Protein AF-A0A372NZ78-F1 (afdb_monomer_lite)

Radius of gyration: 16.34 Å; chains: 1; bounding box: 33×20×51 Å

Secondary structure (DSSP, 8-state):
--HHHHHHHHHHHHHHHHHHIIIIIHHHHHT----HHHHHHHHHHHHHHHHHHHHHHHHHHHHHHHHHT--

Sequence (71 aa):
MGAYKKWLVFSLIWAVFMFVCMGLLWPWYLGDAITVRSITGNIIAYTLGGLLYGYTMYRLAQRRLKKQQLQ

Structure (mmCIF, N/CA/C/O backbone):
data_AF-A0A372NZ78-F1
#
_entry.id   AF-A0A372NZ78-F1
#
loop_
_atom_site.group_PDB
_atom_site.id
_atom_site.type_symbol
_atom_site.label_atom_id
_atom_site.label_alt_id
_atom_site.label_comp_id
_atom_site.label_asym_id
_atom_site.label_entity_id
_atom_site.label_seq_id
_atom_site.pdbx_PDB_ins_code
_atom_site.Cartn_x
_atom_site.Cartn_y
_atom_site.Cartn_z
_atom_site.occupancy
_atom_site.B_iso_or_equiv
_atom_site.auth_seq_id
_atom_site.auth_comp_id
_atom_site.auth_asym_id
_atom_site.auth_atom_id
_atom_site.pdbx_PDB_model_num
ATOM 1 N N . MET A 1 1 ? -17.117 -14.937 15.886 1.00 46.91 1 MET A N 1
ATOM 2 C CA . MET A 1 1 ? -15.894 -14.303 15.330 1.00 4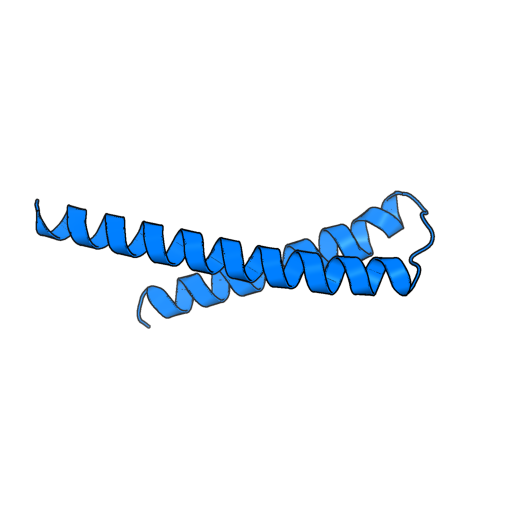6.91 1 MET A CA 1
ATOM 3 C C . MET A 1 1 ? -15.863 -12.836 15.742 1.00 46.91 1 MET A C 1
ATOM 5 O O . MET A 1 1 ? -16.784 -12.115 15.381 1.00 46.91 1 MET A O 1
ATOM 9 N N . GLY A 1 2 ? -14.873 -12.408 16.532 1.00 49.88 2 GLY A N 1
ATOM 10 C CA . GLY A 1 2 ? -14.816 -11.039 17.061 1.00 49.88 2 GLY A CA 1
ATOM 11 C C . GLY A 1 2 ? -14.690 -9.979 15.962 1.00 49.88 2 GLY A C 1
ATOM 12 O O . GLY A 1 2 ? -14.041 -10.210 14.941 1.00 49.88 2 GLY A O 1
ATOM 13 N N . ALA A 1 3 ? -15.321 -8.821 16.168 1.00 58.53 3 ALA A N 1
ATOM 14 C CA . ALA A 1 3 ? -15.430 -7.733 15.188 1.00 58.53 3 ALA A CA 1
ATOM 15 C C . ALA A 1 3 ? -14.077 -7.275 14.597 1.00 58.53 3 ALA A C 1
ATOM 17 O O . ALA A 1 3 ? -14.022 -6.848 13.446 1.00 58.53 3 ALA A O 1
ATOM 18 N N . TYR A 1 4 ? -12.981 -7.447 15.344 1.00 61.00 4 TYR A N 1
ATOM 19 C CA . TYR A 1 4 ? -11.612 -7.147 14.918 1.00 61.00 4 TYR A CA 1
ATOM 20 C C . TYR A 1 4 ? -11.150 -7.981 13.710 1.00 61.00 4 TYR A C 1
ATOM 22 O O . TYR A 1 4 ? -10.527 -7.442 12.800 1.00 61.00 4 TYR A O 1
ATOM 30 N N . LYS A 1 5 ? -11.498 -9.277 13.648 1.00 65.62 5 LYS A N 1
ATOM 31 C CA . LYS A 1 5 ? -11.110 -10.163 12.532 1.00 65.62 5 LYS A CA 1
ATOM 32 C C . LYS A 1 5 ? -11.802 -9.761 11.233 1.00 65.62 5 LYS A C 1
ATOM 34 O O . LYS A 1 5 ? -11.160 -9.741 10.192 1.00 65.62 5 LYS A O 1
ATOM 39 N N . LYS A 1 6 ? -13.089 -9.401 11.294 1.00 72.38 6 LYS A N 1
ATOM 40 C CA . LYS A 1 6 ? -13.853 -8.960 10.113 1.00 72.38 6 LYS A CA 1
ATOM 41 C C . LYS A 1 6 ? -13.287 -7.667 9.526 1.00 72.38 6 LYS A C 1
ATOM 43 O O . LYS A 1 6 ? -13.194 -7.541 8.313 1.00 72.38 6 LYS A O 1
ATOM 48 N N . TRP A 1 7 ? -12.869 -6.743 10.388 1.00 70.00 7 TRP A N 1
ATOM 49 C CA . TRP A 1 7 ? -12.283 -5.470 9.973 1.00 70.00 7 TRP A CA 1
ATOM 50 C C . TRP A 1 7 ? -10.919 -5.624 9.317 1.00 70.00 7 TRP A C 1
ATOM 52 O O . TRP A 1 7 ? -10.681 -5.031 8.271 1.00 70.00 7 TRP A O 1
ATOM 62 N N . LEU A 1 8 ? -10.055 -6.454 9.900 1.00 73.00 8 LEU A N 1
ATOM 63 C CA . LEU A 1 8 ? -8.730 -6.725 9.350 1.00 73.00 8 LEU A CA 1
ATOM 64 C C . LEU A 1 8 ? -8.846 -7.387 7.969 1.00 73.00 8 LEU A C 1
ATOM 66 O O . LEU A 1 8 ? -8.183 -6.967 7.024 1.00 73.00 8 LEU A O 1
ATOM 70 N N . VAL A 1 9 ? -9.773 -8.341 7.829 1.00 78.12 9 VAL A N 1
ATOM 71 C CA . VAL A 1 9 ? -10.115 -8.962 6.541 1.00 78.12 9 VAL A CA 1
ATOM 72 C C . VAL A 1 9 ? -10.659 -7.927 5.552 1.00 78.12 9 VAL A C 1
ATOM 74 O O . VAL A 1 9 ? -10.236 -7.929 4.404 1.00 78.12 9 VAL A O 1
ATOM 77 N N . PHE A 1 10 ? -11.521 -7.000 5.980 1.00 81.62 10 PHE A N 1
ATOM 78 C CA . PHE A 1 10 ? -12.054 -5.953 5.103 1.00 81.62 10 PHE A CA 1
ATOM 79 C C . PHE A 1 10 ? -10.965 -4.996 4.603 1.00 81.62 10 PHE A C 1
ATOM 81 O O . PHE A 1 10 ? -10.914 -4.704 3.413 1.00 81.62 10 PHE A O 1
ATOM 88 N N . SER A 1 11 ? -10.047 -4.559 5.473 1.00 76.44 11 SER A N 1
ATOM 89 C CA . SER A 1 11 ? -8.900 -3.741 5.057 1.00 76.44 11 SER A CA 1
ATOM 90 C C . SER A 1 11 ? -7.948 -4.493 4.128 1.00 76.44 11 SER A C 1
ATOM 92 O O . SER A 1 11 ? -7.415 -3.894 3.198 1.00 76.44 11 SER A O 1
ATOM 94 N N . LEU A 1 12 ? -7.764 -5.802 4.341 1.00 81.00 12 LEU A N 1
ATOM 95 C CA . LEU A 1 12 ? -6.917 -6.634 3.487 1.00 81.00 12 LEU A CA 1
ATOM 96 C C . LEU A 1 12 ? -7.548 -6.813 2.100 1.00 81.00 12 LEU A C 1
ATOM 98 O O . LEU A 1 12 ? -6.882 -6.609 1.092 1.00 81.00 12 LEU A O 1
ATOM 102 N N . ILE A 1 13 ? -8.849 -7.121 2.051 1.00 85.19 13 ILE A N 1
ATOM 103 C CA . ILE A 1 13 ? -9.622 -7.225 0.807 1.00 85.19 13 ILE A CA 1
ATOM 104 C C . ILE A 1 13 ? -9.613 -5.888 0.066 1.00 85.19 13 ILE A C 1
ATOM 106 O O . ILE A 1 13 ? -9.392 -5.871 -1.139 1.00 85.19 13 ILE A O 1
ATOM 110 N N . TRP A 1 14 ? -9.803 -4.769 0.769 1.00 82.69 14 TRP A N 1
ATOM 111 C CA . TRP A 1 14 ? -9.787 -3.439 0.161 1.00 82.69 14 TRP A CA 1
ATOM 112 C C . TRP A 1 14 ? -8.409 -3.075 -0.410 1.00 82.69 14 TRP A C 1
ATOM 114 O O . TRP A 1 14 ? -8.330 -2.563 -1.524 1.00 82.69 14 TRP A O 1
ATOM 124 N N . ALA A 1 15 ? -7.323 -3.391 0.303 1.00 81.19 15 ALA A N 1
ATOM 125 C CA . ALA A 1 15 ? -5.960 -3.172 -0.181 1.00 81.19 15 ALA A CA 1
ATOM 126 C C . ALA A 1 15 ? -5.646 -4.022 -1.424 1.00 81.19 15 ALA A C 1
ATOM 128 O O . ALA A 1 15 ? -5.114 -3.500 -2.402 1.00 81.19 15 ALA A O 1
ATOM 129 N N . VAL A 1 16 ? -6.027 -5.306 -1.418 1.00 84.25 16 VAL A N 1
ATOM 130 C CA . VAL A 1 16 ? -5.874 -6.200 -2.579 1.00 84.25 16 VAL A CA 1
ATOM 131 C C . VAL A 1 16 ? -6.723 -5.712 -3.755 1.00 84.25 16 VAL A C 1
ATOM 133 O O . VAL A 1 16 ? -6.237 -5.661 -4.881 1.00 84.25 16 VAL A O 1
ATOM 136 N N . PHE A 1 17 ? -7.962 -5.291 -3.503 1.00 86.19 17 PHE A N 1
ATOM 137 C CA . PHE A 1 17 ? -8.847 -4.746 -4.529 1.00 86.19 17 PHE A CA 1
ATOM 138 C C . PHE A 1 17 ? -8.265 -3.484 -5.171 1.00 86.19 17 PHE A C 1
ATOM 140 O O . PHE A 1 17 ? -8.212 -3.389 -6.394 1.00 86.19 17 PHE A O 1
ATOM 147 N N . MET A 1 18 ? -7.772 -2.538 -4.369 1.00 81.25 18 MET A N 1
ATOM 148 C CA . MET A 1 18 ? -7.136 -1.319 -4.875 1.00 81.25 18 MET A CA 1
ATOM 149 C C . MET A 1 18 ? -5.850 -1.611 -5.646 1.00 81.25 18 MET A C 1
ATOM 151 O O . MET A 1 18 ? -5.632 -1.019 -6.700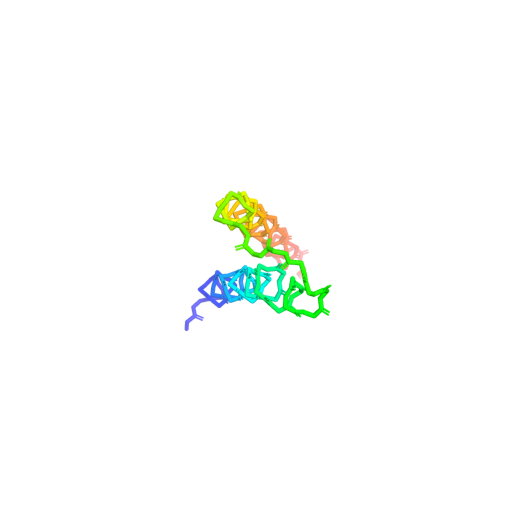 1.00 81.25 18 MET A O 1
ATOM 155 N N . PHE A 1 19 ? -5.046 -2.569 -5.182 1.00 82.56 19 PHE A N 1
ATOM 156 C CA . PHE A 1 19 ? -3.856 -3.010 -5.902 1.00 82.56 19 PHE A CA 1
ATOM 157 C C . PHE A 1 19 ? -4.198 -3.591 -7.282 1.00 82.56 19 PHE A C 1
ATOM 159 O O . PHE A 1 19 ? -3.567 -3.229 -8.270 1.00 82.56 19 PHE A O 1
ATOM 166 N N . VAL A 1 20 ? -5.219 -4.445 -7.378 1.00 85.19 20 VAL A N 1
ATOM 167 C CA . VAL A 1 20 ? -5.646 -5.027 -8.660 1.00 85.19 20 VAL A CA 1
ATOM 168 C C . VAL A 1 20 ? -6.274 -3.963 -9.565 1.00 85.19 20 VAL A C 1
ATOM 170 O O . VAL A 1 20 ? -5.928 -3.867 -10.741 1.00 85.19 20 VAL A O 1
ATOM 173 N N . CYS A 1 21 ? -7.152 -3.115 -9.030 1.00 84.62 21 CYS A N 1
ATOM 174 C CA . CYS A 1 21 ? -7.810 -2.076 -9.817 1.00 84.62 21 CYS A CA 1
ATOM 175 C C . CYS A 1 21 ? -6.825 -1.040 -10.362 1.00 84.62 21 CYS A C 1
ATOM 177 O O . CYS A 1 21 ? -6.872 -0.723 -11.543 1.00 84.62 21 CYS A O 1
ATOM 179 N N . MET A 1 22 ? -5.909 -0.533 -9.543 1.00 77.69 22 MET A N 1
ATOM 180 C CA . MET A 1 22 ? -5.000 0.540 -9.961 1.00 77.69 22 MET A CA 1
ATOM 181 C C . MET A 1 22 ? -3.681 0.029 -10.538 1.00 77.69 22 MET A C 1
ATOM 183 O O . MET A 1 22 ? -3.055 0.714 -11.340 1.00 77.69 22 MET A O 1
ATOM 187 N N . GLY A 1 23 ? -3.244 -1.165 -10.142 1.00 75.50 23 GLY A N 1
ATOM 188 C CA . GLY A 1 23 ? -2.017 -1.776 -10.643 1.00 75.50 23 GLY A CA 1
ATOM 189 C C . GLY A 1 23 ? -2.203 -2.556 -11.943 1.00 75.50 23 GLY A C 1
ATOM 190 O O . GLY A 1 23 ? -1.254 -2.646 -12.716 1.00 75.50 23 GLY A O 1
ATOM 191 N N . LEU A 1 24 ? -3.397 -3.111 -12.192 1.00 77.81 24 LEU A N 1
ATOM 192 C CA . LEU A 1 24 ? -3.678 -3.940 -13.371 1.00 77.81 24 LEU A CA 1
ATOM 193 C C . LEU A 1 24 ? -4.794 -3.356 -14.243 1.00 77.81 24 LEU A C 1
ATOM 195 O O . LEU A 1 24 ? -4.557 -3.120 -15.422 1.00 77.81 24 LEU A O 1
ATOM 199 N N . LEU A 1 25 ? -5.988 -3.094 -13.694 1.00 81.06 25 LEU A N 1
ATOM 200 C CA . LEU A 1 25 ? -7.137 -2.659 -14.512 1.00 81.06 25 LEU A CA 1
ATOM 201 C C . LEU A 1 25 ? -6.970 -1.241 -15.074 1.00 81.06 25 LEU A C 1
ATOM 203 O O . LEU A 1 25 ? -7.297 -1.001 -16.232 1.00 81.06 25 LEU A O 1
ATOM 207 N N . TRP A 1 26 ? -6.447 -0.311 -14.276 1.00 78.25 26 TRP A N 1
ATOM 208 C CA . TRP A 1 26 ? -6.241 1.081 -14.671 1.00 78.25 26 TRP A CA 1
ATOM 209 C C . TRP A 1 26 ? -5.218 1.242 -15.805 1.00 78.25 26 TRP A C 1
ATOM 211 O O . TRP A 1 26 ? -5.583 1.802 -16.838 1.00 78.25 26 TRP A O 1
ATOM 221 N N . PRO A 1 27 ? -3.980 0.717 -15.702 1.00 76.56 27 PRO A N 1
ATOM 222 C CA . PRO A 1 27 ? -3.031 0.797 -16.810 1.00 76.56 27 PRO A CA 1
ATOM 223 C C . PRO A 1 27 ? -3.483 -0.018 -18.027 1.00 76.56 27 PRO A C 1
ATOM 225 O O . PRO A 1 27 ? -3.224 0.399 -19.152 1.00 76.56 27 PRO A O 1
ATOM 228 N N . TRP A 1 28 ? -4.218 -1.121 -17.830 1.00 78.62 28 TRP A N 1
ATOM 229 C CA . TRP A 1 28 ? -4.830 -1.858 -18.939 1.00 78.62 28 TRP A CA 1
ATOM 230 C C . TRP A 1 28 ? -5.874 -1.018 -19.692 1.00 78.62 28 TRP A C 1
ATOM 232 O O . TRP A 1 28 ? -5.892 -1.041 -20.919 1.00 78.62 28 TRP A O 1
ATOM 242 N N . TYR A 1 29 ? -6.693 -0.232 -18.984 1.00 81.62 29 TYR A N 1
ATOM 243 C CA . TYR A 1 29 ? -7.662 0.687 -19.594 1.00 81.62 29 TYR A CA 1
ATOM 244 C C . TYR A 1 29 ? -6.996 1.887 -20.286 1.00 81.62 29 TYR A C 1
ATOM 246 O O . TYR A 1 29 ? -7.459 2.313 -21.342 1.00 81.62 29 TYR A O 1
ATOM 254 N N . LEU A 1 30 ? -5.907 2.426 -19.723 1.00 81.00 30 LEU A N 1
ATOM 255 C CA . LEU A 1 30 ? -5.170 3.548 -20.323 1.00 81.00 30 LEU A CA 1
ATOM 256 C C . LEU A 1 30 ? -4.258 3.133 -21.490 1.00 81.00 30 LEU A C 1
ATOM 258 O O . LEU A 1 30 ? -3.801 3.999 -22.231 1.00 81.00 30 LEU A O 1
ATOM 262 N N . GLY A 1 31 ? -3.985 1.836 -21.666 1.00 73.81 31 GLY A N 1
ATOM 263 C CA . GLY A 1 31 ? -2.995 1.356 -22.635 1.00 73.81 31 GLY A CA 1
ATOM 264 C C . GLY A 1 31 ? -1.551 1.701 -22.248 1.00 73.81 31 GLY A C 1
ATOM 265 O O . GLY A 1 31 ? -0.655 1.633 -23.089 1.00 73.81 31 GLY A O 1
ATOM 266 N N . ASP A 1 32 ? -1.320 2.072 -20.986 1.00 73.56 32 ASP A N 1
ATOM 267 C CA . ASP A 1 32 ? -0.001 2.428 -20.472 1.00 73.56 32 ASP A CA 1
ATOM 268 C C . ASP A 1 32 ? 0.875 1.184 -20.288 1.00 73.56 32 ASP A C 1
ATOM 270 O O . ASP A 1 32 ? 0.420 0.109 -19.882 1.00 73.56 32 ASP A O 1
ATOM 274 N N . ALA A 1 33 ? 2.177 1.335 -20.540 1.00 72.12 33 ALA A N 1
ATOM 275 C CA . ALA A 1 33 ? 3.132 0.252 -20.359 1.00 72.12 33 ALA A CA 1
ATOM 276 C C . ALA A 1 33 ? 3.217 -0.148 -18.878 1.00 72.12 33 ALA A C 1
ATOM 278 O O . ALA A 1 33 ? 3.804 0.561 -18.050 1.00 72.12 33 ALA A O 1
ATOM 279 N N . ILE A 1 34 ? 2.687 -1.331 -18.553 1.00 72.12 34 ILE A N 1
ATOM 280 C CA . ILE A 1 34 ? 2.825 -1.960 -17.237 1.00 72.12 34 ILE A CA 1
ATOM 281 C C . ILE A 1 34 ? 4.292 -2.356 -17.057 1.00 72.12 34 ILE A C 1
ATOM 283 O O . ILE A 1 34 ? 4.728 -3.470 -17.341 1.00 72.12 34 ILE A O 1
ATOM 287 N N . THR A 1 35 ? 5.089 -1.390 -16.618 1.00 78.19 35 THR A N 1
ATOM 288 C CA . THR A 1 35 ? 6.516 -1.577 -16.389 1.00 78.19 35 THR A CA 1
ATOM 289 C C . THR A 1 35 ? 6.712 -2.168 -14.999 1.00 78.19 35 THR A C 1
ATOM 291 O O . THR A 1 35 ? 6.078 -1.729 -14.036 1.00 78.19 35 THR A O 1
ATOM 294 N N . VAL A 1 36 ? 7.656 -3.099 -14.852 1.00 74.81 36 VAL A N 1
ATOM 295 C CA . VAL A 1 36 ? 7.988 -3.739 -13.563 1.00 74.81 36 VAL A CA 1
ATOM 296 C C . VAL A 1 36 ? 8.274 -2.698 -12.468 1.00 74.81 36 VAL A C 1
ATOM 298 O O . VAL A 1 36 ? 7.874 -2.860 -11.320 1.00 74.81 36 VAL A O 1
ATOM 301 N N . ARG A 1 37 ? 8.882 -1.562 -12.843 1.00 76.44 37 ARG A N 1
ATOM 302 C CA . ARG A 1 37 ? 9.171 -0.429 -11.949 1.00 76.44 37 ARG A CA 1
ATOM 303 C C . ARG A 1 37 ? 7.907 0.225 -11.367 1.00 76.44 37 ARG A C 1
ATOM 305 O O . ARG A 1 37 ? 7.912 0.618 -10.204 1.00 76.44 37 ARG A O 1
ATOM 312 N N . SER A 1 38 ? 6.836 0.308 -12.159 1.00 74.62 38 SER A N 1
ATOM 313 C CA . SER A 1 38 ? 5.533 0.845 -11.741 1.00 74.62 38 SER A CA 1
ATOM 314 C C . SER A 1 38 ? 4.808 -0.130 -10.811 1.00 74.62 38 SER A C 1
ATOM 316 O O . SER A 1 38 ? 4.281 0.272 -9.776 1.00 74.62 38 SER A O 1
ATOM 318 N N . ILE A 1 39 ? 4.879 -1.434 -11.105 1.00 79.44 39 ILE A N 1
ATOM 319 C CA . ILE A 1 39 ? 4.316 -2.478 -10.239 1.00 79.44 39 ILE A CA 1
ATOM 320 C C . ILE A 1 39 ? 4.984 -2.454 -8.862 1.00 79.44 39 ILE A C 1
ATOM 322 O O . ILE A 1 39 ? 4.282 -2.428 -7.855 1.00 79.44 39 ILE A O 1
ATOM 326 N N . THR A 1 40 ? 6.317 -2.409 -8.789 1.00 80.44 40 THR A N 1
ATOM 327 C CA . THR A 1 40 ? 7.028 -2.385 -7.500 1.00 80.44 40 THR A CA 1
ATOM 328 C C . THR A 1 40 ? 6.692 -1.132 -6.688 1.00 80.44 40 THR A C 1
ATOM 330 O O . THR A 1 40 ? 6.464 -1.229 -5.481 1.00 80.44 40 THR A O 1
ATOM 333 N N . GLY A 1 41 ? 6.590 0.033 -7.341 1.00 82.31 41 GLY A N 1
ATOM 334 C CA . GLY A 1 41 ? 6.142 1.271 -6.695 1.00 82.31 41 GLY A CA 1
ATOM 335 C C . GLY A 1 41 ? 4.716 1.160 -6.151 1.00 82.31 41 GLY A C 1
ATOM 336 O O . GLY A 1 41 ? 4.469 1.497 -4.993 1.00 82.31 41 GLY A O 1
ATOM 337 N N . ASN A 1 42 ? 3.803 0.598 -6.945 1.00 78.56 42 ASN A N 1
ATOM 338 C CA . ASN A 1 42 ? 2.423 0.349 -6.540 1.00 78.56 42 ASN A CA 1
ATOM 339 C C . ASN A 1 42 ? 2.339 -0.652 -5.380 1.00 78.56 42 ASN A C 1
ATOM 341 O O . ASN A 1 42 ? 1.631 -0.384 -4.416 1.00 78.56 42 ASN A O 1
ATOM 345 N N . ILE A 1 43 ? 3.086 -1.760 -5.394 1.00 82.19 43 ILE A N 1
ATOM 346 C CA . ILE A 1 43 ? 3.100 -2.731 -4.284 1.00 82.19 43 ILE A CA 1
ATOM 347 C C . ILE A 1 43 ? 3.476 -2.036 -2.973 1.00 82.19 43 ILE A C 1
ATOM 349 O O . ILE A 1 43 ? 2.782 -2.204 -1.970 1.00 82.19 43 ILE A O 1
ATOM 353 N N . ILE A 1 44 ? 4.539 -1.228 -2.973 1.00 85.69 44 ILE A N 1
ATOM 354 C CA . ILE A 1 44 ? 4.998 -0.523 -1.769 1.00 85.69 44 ILE A CA 1
ATOM 355 C C . ILE A 1 44 ? 3.958 0.516 -1.329 1.00 85.69 44 ILE A C 1
ATOM 357 O O . ILE A 1 44 ? 3.585 0.550 -0.153 1.00 85.69 44 ILE A O 1
ATOM 361 N N . ALA A 1 45 ? 3.436 1.315 -2.264 1.00 83.69 45 ALA A N 1
ATOM 362 C CA . ALA A 1 45 ? 2.433 2.339 -1.982 1.00 83.69 45 ALA A CA 1
ATOM 363 C C . ALA A 1 45 ? 1.125 1.745 -1.430 1.00 83.69 45 ALA A C 1
ATOM 365 O O . ALA A 1 45 ? 0.614 2.226 -0.419 1.00 83.69 45 ALA A O 1
ATOM 366 N N . TYR A 1 46 ? 0.610 0.668 -2.029 1.00 79.50 46 TYR A N 1
ATOM 367 C CA . TYR A 1 46 ? -0.618 0.001 -1.584 1.00 79.50 46 TYR A CA 1
ATOM 368 C C . TYR A 1 46 ? -0.419 -0.818 -0.305 1.00 79.50 46 TYR A C 1
ATOM 370 O O . TYR A 1 46 ? -1.343 -0.895 0.504 1.00 79.50 46 TYR A O 1
ATOM 378 N N . THR A 1 47 ? 0.777 -1.357 -0.053 1.00 82.94 47 THR A N 1
ATOM 379 C CA . THR A 1 47 ? 1.104 -2.002 1.233 1.00 82.94 47 THR A CA 1
ATOM 380 C C . THR A 1 47 ? 1.103 -0.978 2.367 1.00 82.94 47 THR A C 1
ATOM 382 O O . THR A 1 47 ? 0.462 -1.193 3.398 1.00 82.94 47 THR A O 1
ATOM 385 N N . LEU A 1 48 ? 1.754 0.173 2.162 1.00 86.31 48 LEU A N 1
ATOM 386 C CA . LEU A 1 48 ? 1.740 1.279 3.122 1.00 86.31 48 LEU A CA 1
ATOM 387 C C . LEU A 1 48 ? 0.333 1.864 3.291 1.00 86.31 48 LEU A C 1
ATOM 389 O O . LEU A 1 48 ? -0.096 2.108 4.419 1.00 86.31 48 LEU A O 1
ATOM 393 N N . GLY A 1 49 ? -0.410 2.027 2.195 1.00 83.25 49 GLY A N 1
ATOM 394 C CA . GLY A 1 49 ? -1.796 2.491 2.204 1.00 83.25 49 GLY A CA 1
ATOM 395 C C . GLY A 1 49 ? -2.729 1.547 2.964 1.00 83.25 49 GLY A C 1
ATOM 396 O O . GLY A 1 49 ? -3.521 2.000 3.789 1.00 83.25 49 GLY A O 1
ATOM 397 N N . GLY A 1 50 ? -2.591 0.234 2.764 1.00 79.06 50 GLY A N 1
ATOM 398 C CA . GLY A 1 50 ? -3.340 -0.792 3.491 1.00 79.06 50 GLY A CA 1
ATOM 399 C C . GLY A 1 50 ? -3.025 -0.807 4.989 1.00 79.06 50 GLY A C 1
ATOM 400 O O . GLY A 1 50 ? -3.944 -0.886 5.807 1.00 79.06 50 GLY A O 1
ATOM 401 N N . LEU A 1 51 ? -1.750 -0.649 5.363 1.00 82.69 51 LEU A N 1
ATOM 402 C CA . LEU A 1 51 ? -1.315 -0.521 6.760 1.00 82.69 51 LEU A CA 1
ATOM 403 C C . LEU A 1 51 ? -1.872 0.743 7.429 1.00 82.69 51 LEU A C 1
ATOM 405 O O . LEU A 1 51 ? -2.432 0.663 8.524 1.00 82.69 51 LEU A O 1
ATOM 409 N N . LEU A 1 52 ? -1.773 1.898 6.765 1.00 84.50 52 LEU A N 1
ATOM 410 C CA . LEU A 1 52 ? -2.335 3.167 7.241 1.00 84.50 52 LEU A CA 1
ATOM 411 C C . LEU A 1 52 ? -3.856 3.097 7.387 1.00 84.50 52 LEU A C 1
ATOM 413 O O . LEU A 1 52 ? -4.403 3.548 8.398 1.00 84.50 52 LEU A O 1
ATOM 417 N N . TYR A 1 53 ? -4.545 2.504 6.414 1.00 79.19 53 TYR A N 1
ATOM 418 C CA . TYR A 1 53 ? -5.992 2.326 6.451 1.00 79.19 53 TYR A CA 1
ATOM 419 C C . TYR A 1 53 ? -6.419 1.402 7.600 1.00 79.19 53 TYR A C 1
ATOM 421 O O . TYR A 1 53 ? -7.278 1.773 8.407 1.00 79.19 53 TYR A O 1
ATOM 429 N N . GLY A 1 54 ? -5.760 0.247 7.744 1.00 77.44 54 GLY A N 1
ATOM 430 C CA . GLY A 1 54 ? -5.984 -0.678 8.855 1.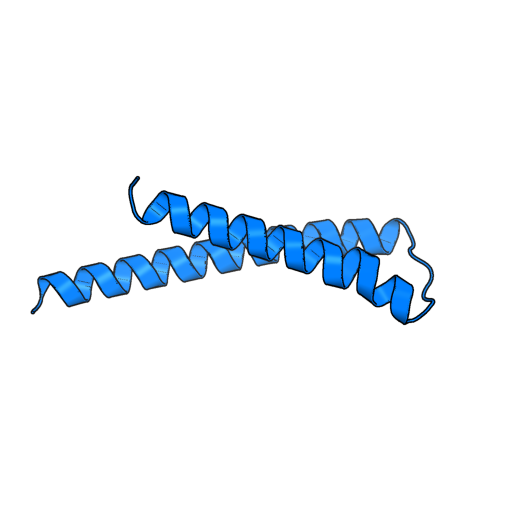00 77.44 54 GLY A CA 1
ATOM 431 C C . GLY A 1 54 ? -5.740 -0.022 10.219 1.00 77.44 54 GLY A C 1
ATOM 432 O O . GLY A 1 54 ? -6.566 -0.156 11.126 1.00 77.44 54 GLY A O 1
ATOM 433 N N . TYR A 1 55 ? -4.667 0.765 10.354 1.00 82.12 55 TYR A N 1
ATOM 434 C CA . TYR A 1 55 ? -4.349 1.488 11.590 1.00 82.12 55 TYR A CA 1
ATOM 435 C C . TYR A 1 55 ? -5.370 2.589 11.916 1.00 82.12 55 TYR A C 1
ATOM 437 O O . TYR A 1 55 ? -5.821 2.720 13.059 1.00 82.12 55 TYR A O 1
ATOM 445 N N . THR A 1 56 ? -5.789 3.360 10.911 1.00 83.00 56 THR A N 1
ATOM 446 C CA . THR A 1 56 ? -6.792 4.425 11.074 1.00 83.00 56 THR A CA 1
ATOM 447 C C . THR A 1 56 ? -8.120 3.842 11.547 1.00 83.00 56 THR A C 1
ATOM 449 O O . THR A 1 56 ? -8.750 4.370 12.468 1.00 83.00 56 THR A O 1
ATOM 452 N N . MET A 1 57 ? -8.509 2.701 10.980 1.00 72.00 57 MET A N 1
ATOM 453 C CA . MET A 1 57 ? -9.741 2.009 11.341 1.00 72.00 57 MET A CA 1
ATOM 454 C C . MET A 1 57 ? -9.678 1.332 12.704 1.00 72.00 57 MET A C 1
ATOM 456 O O . MET A 1 57 ? -10.642 1.426 13.464 1.00 72.00 57 MET A O 1
ATOM 460 N N . TYR A 1 58 ? -8.534 0.759 13.082 1.00 76.62 58 TYR A N 1
ATOM 461 C CA . TYR A 1 58 ? -8.307 0.290 14.449 1.00 76.62 58 TYR A CA 1
ATOM 462 C C . TYR A 1 58 ? -8.515 1.420 15.469 1.00 76.62 58 TYR A C 1
ATOM 464 O O . TYR A 1 58 ? -9.236 1.263 16.459 1.00 76.62 58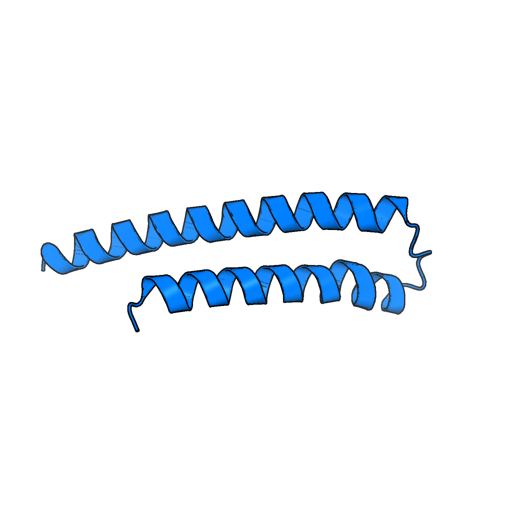 TYR A O 1
ATOM 472 N N . ARG A 1 59 ? -7.959 2.603 15.186 1.00 79.12 59 ARG A N 1
ATOM 473 C CA . ARG A 1 59 ? -8.094 3.782 16.049 1.00 79.12 59 ARG A CA 1
ATOM 474 C C . ARG A 1 59 ? -9.533 4.309 16.106 1.00 79.12 59 ARG A C 1
ATOM 476 O O . ARG A 1 59 ? -9.992 4.725 17.170 1.00 79.12 59 ARG A O 1
ATOM 483 N N . LEU A 1 60 ? -10.261 4.282 14.990 1.00 78.94 60 LEU A N 1
ATOM 484 C CA . LEU A 1 60 ? -11.682 4.647 14.929 1.00 78.94 60 LEU A CA 1
ATOM 485 C C . LEU A 1 60 ? -12.569 3.651 15.690 1.00 78.94 60 LEU A C 1
ATOM 487 O O . LEU A 1 60 ? -13.460 4.075 16.427 1.00 78.94 60 LEU A O 1
ATOM 491 N N . ALA A 1 61 ? -12.310 2.348 15.568 1.00 74.00 61 ALA A N 1
ATOM 492 C CA . ALA A 1 61 ? -13.046 1.304 16.278 1.00 74.00 61 ALA A CA 1
ATOM 493 C C . ALA A 1 61 ? -12.867 1.418 17.802 1.00 74.00 61 ALA A C 1
ATOM 495 O O . ALA A 1 61 ? -13.851 1.404 18.542 1.00 74.00 61 ALA A O 1
ATOM 496 N N . GLN A 1 62 ? -11.632 1.643 18.263 1.00 73.62 62 GLN A N 1
ATOM 497 C CA . GLN A 1 62 ? -11.315 1.931 19.667 1.00 73.62 62 GLN A CA 1
ATOM 498 C C . GLN A 1 62 ? -12.082 3.156 20.198 1.00 73.62 62 GLN A C 1
ATOM 500 O O . GLN A 1 62 ? -12.636 3.125 21.297 1.00 73.62 62 GLN A O 1
ATOM 505 N N . ARG A 1 63 ? -12.186 4.228 19.398 1.00 72.06 63 ARG A N 1
ATOM 506 C CA . ARG A 1 63 ? -12.963 5.430 19.757 1.00 72.06 63 ARG A CA 1
ATOM 507 C C . ARG A 1 63 ? -14.467 5.162 19.861 1.00 72.06 63 ARG A C 1
ATOM 509 O O . ARG A 1 63 ? -15.121 5.760 20.712 1.00 72.06 63 ARG A O 1
ATOM 516 N N . ARG A 1 64 ? -15.019 4.282 19.018 1.00 65.12 64 ARG A N 1
ATOM 517 C CA . ARG A 1 64 ? -16.445 3.914 19.060 1.00 65.12 64 ARG A CA 1
ATOM 518 C C . ARG A 1 64 ? -16.783 3.045 20.272 1.00 65.12 64 ARG A C 1
ATOM 520 O O . ARG A 1 64 ? -17.770 3.334 20.938 1.0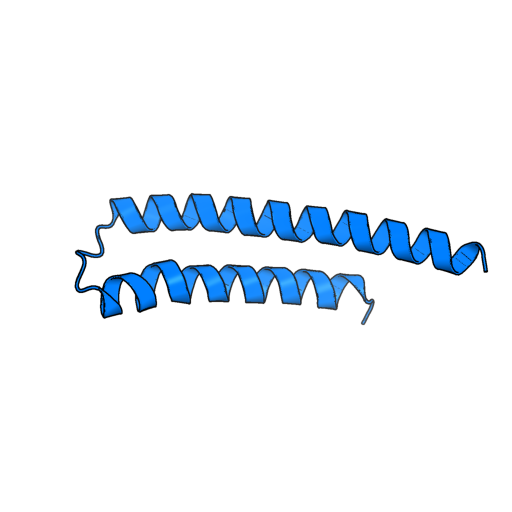0 65.12 64 ARG A O 1
ATOM 527 N N . LEU A 1 65 ? -15.932 2.074 20.612 1.00 65.56 65 LEU A N 1
ATOM 528 C CA . LEU A 1 65 ? -16.099 1.249 21.817 1.00 65.56 65 LEU A CA 1
ATOM 529 C C . LEU A 1 65 ? -16.078 2.092 23.100 1.00 65.56 65 LEU A C 1
ATOM 531 O O . LEU A 1 65 ? -16.895 1.878 23.989 1.00 65.56 65 LEU A O 1
ATOM 535 N N . LYS A 1 66 ? -15.209 3.110 23.167 1.00 58.91 66 LYS A N 1
ATOM 536 C CA . LYS A 1 66 ? -15.152 4.032 24.312 1.00 58.91 66 LYS A CA 1
ATOM 537 C C . LYS A 1 66 ? -16.417 4.886 24.468 1.00 58.91 66 LYS A C 1
ATOM 539 O O . LYS A 1 66 ? -16.800 5.186 25.589 1.00 58.91 66 LYS A O 1
ATOM 544 N N . LYS A 1 67 ? -17.069 5.268 23.363 1.00 58.44 67 LYS A N 1
ATOM 545 C CA . LYS A 1 67 ? -18.341 6.013 23.397 1.00 58.44 67 LYS A CA 1
ATOM 546 C C . LYS A 1 67 ? -19.528 5.144 23.816 1.00 58.44 67 LYS A C 1
ATOM 548 O O . LYS A 1 67 ? -20.421 5.652 24.474 1.00 58.44 67 LYS A O 1
ATOM 553 N N . GLN A 1 68 ? -19.523 3.861 23.463 1.00 58.12 68 GLN A N 1
ATOM 554 C CA . GLN A 1 68 ? -20.598 2.920 23.802 1.00 58.12 68 GLN A CA 1
ATOM 555 C C . GLN A 1 68 ? -20.608 2.489 25.276 1.00 58.12 68 GLN A C 1
ATOM 557 O O . GLN A 1 68 ? -21.607 1.968 25.740 1.00 58.12 68 GLN A O 1
ATOM 562 N N . GLN A 1 69 ? -19.501 2.680 25.995 1.00 54.56 69 GLN A N 1
ATOM 563 C CA . GLN A 1 69 ? -19.380 2.416 27.438 1.00 54.56 69 GLN A CA 1
ATOM 564 C C . GLN A 1 69 ? -19.756 3.634 28.305 1.00 54.56 69 GLN A C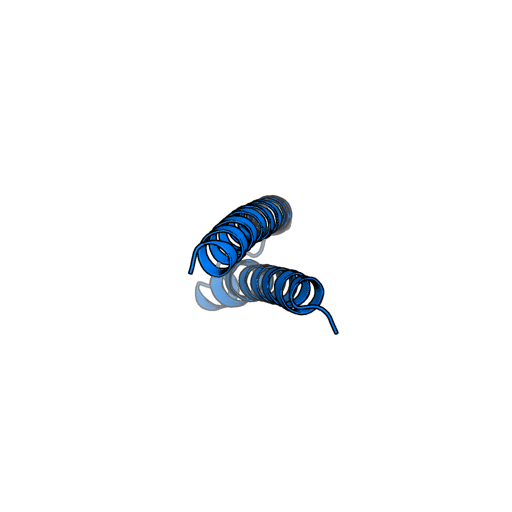 1
ATOM 566 O O . GLN A 1 69 ? -19.757 3.540 29.526 1.00 54.56 69 GLN A O 1
ATOM 571 N N . LEU A 1 70 ? -20.001 4.789 27.676 1.00 54.53 70 LEU A N 1
ATOM 572 C CA . LEU A 1 70 ? -20.346 6.065 28.316 1.00 54.53 70 LEU A CA 1
ATOM 573 C C . LEU A 1 70 ? -21.818 6.460 28.081 1.00 54.53 70 LEU A C 1
ATOM 575 O O . LEU A 1 70 ? -22.216 7.557 28.467 1.00 54.53 70 LEU A O 1
ATOM 579 N N . GLN A 1 71 ? -22.593 5.586 27.433 1.00 45.41 71 GLN A N 1
ATOM 580 C CA . GLN A 1 71 ? -24.052 5.639 27.319 1.00 45.41 71 GLN A CA 1
ATOM 581 C C . GLN A 1 71 ? -24.641 4.465 28.092 1.00 45.41 71 GLN A C 1
ATOM 583 O O . GLN A 1 71 ? -25.740 4.650 28.650 1.00 45.41 71 GLN A O 1
#

pLDDT: mean 75.08, std 9.72, range [45.41, 86.31]

Foldseek 3Di:
DDPLVVLLVVLVVVLVVCLCCVLPVVCVVVVHPSDPVSNVVSVVVSVVVSVVVSVVVVVVVVVVVVVVVVD

Organism: NCBI:txid2303333